Protein AF-A0A966TVP0-F1 (afdb_monomer)

Nearest PDB structures (foldseek):
  2b34-assembly1_A  TM=9.434E-01  e=2.274E-01  Caenorhabditis elegans

Solvent-accessible surface area (backbone atoms only — not comparable to full-atom values): 3025 Å² total; per-residue (Å²): 134,60,69,72,62,52,52,56,50,51,53,52,40,43,75,72,72,46,83,91,72,54,75,67,55,56,56,51,59,75,51,73,46,86,80,36,93,55,36,68,64,56,52,64,76,77,107

Mean predicted aligned error: 3.51 Å

pLDDT: mean 95.22, std 6.0, range [63.69, 98.25]

Sequence (47 aa):
RTERNRDAAYDRLAAAGAELLTTEMVLFEWLRSAEHPQFKAVQALIK

Radius of gyration: 14.86 Å; Cα contacts (8 Å, |Δi|>4): 15; chains: 1; bounding box: 29×23×32 Å

Foldseek 3Di:
DDPVVVVVVVVVCVVVVDDDDDPVRVLCVVQVDCPRPCNVVSVVVVD

Secondary structure (DSSP, 8-state):
--HHHHHHHHHHHHHTT-----HHHHHHHHH-STTSTTHHHHHTT--

Structure (mmCIF, N/CA/C/O backbone):
data_AF-A0A966TVP0-F1
#
_entry.id   AF-A0A966TVP0-F1
#
loop_
_atom_site.group_PDB
_atom_site.id
_atom_site.type_symbol
_atom_site.label_atom_id
_atom_site.label_alt_id
_atom_site.label_comp_id
_atom_site.label_asym_id
_atom_site.label_entity_id
_atom_site.label_seq_id
_atom_site.pdbx_PDB_ins_code
_atom_site.Cartn_x
_atom_site.Cartn_y
_atom_site.Cartn_z
_atom_site.occupancy
_atom_site.B_iso_or_equiv
_atom_site.auth_seq_id
_atom_site.auth_comp_id
_atom_site.auth_asym_id
_atom_site.auth_atom_id
_atom_site.pdbx_PDB_model_num
ATOM 1 N N . ARG A 1 1 ? 11.111 -15.774 -14.029 1.00 63.69 1 ARG A N 1
ATOM 2 C CA . ARG A 1 1 ? 11.483 -14.497 -14.696 1.00 63.69 1 ARG A CA 1
ATOM 3 C C . ARG A 1 1 ? 12.486 -13.802 -13.781 1.00 63.69 1 ARG A C 1
ATOM 5 O O . ARG A 1 1 ? 12.258 -13.832 -12.583 1.00 63.69 1 ARG A O 1
ATOM 12 N N . THR A 1 2 ? 13.614 -13.321 -14.303 1.00 87.88 2 THR A N 1
ATOM 13 C CA . THR A 1 2 ? 14.744 -12.799 -13.507 1.00 87.88 2 THR A CA 1
ATOM 14 C C . THR A 1 2 ? 14.417 -11.449 -12.865 1.00 87.88 2 THR A C 1
ATOM 16 O O . THR A 1 2 ? 13.556 -10.725 -13.363 1.00 87.88 2 THR A O 1
ATOM 19 N N . GLU A 1 3 ? 15.121 -11.100 -11.789 1.00 91.06 3 GLU A N 1
ATOM 20 C CA . GLU A 1 3 ? 14.943 -9.832 -11.058 1.00 91.06 3 GLU A CA 1
ATOM 21 C C . GLU A 1 3 ? 15.109 -8.611 -11.967 1.00 91.06 3 GLU A C 1
ATOM 23 O O . GLU A 1 3 ? 14.259 -7.731 -11.988 1.00 91.06 3 GLU A O 1
ATOM 28 N N . ARG A 1 4 ? 16.095 -8.655 -12.869 1.00 92.12 4 ARG A N 1
ATOM 29 C CA . ARG A 1 4 ? 16.347 -7.603 -13.863 1.00 92.12 4 ARG A CA 1
ATOM 30 C C . ARG A 1 4 ? 15.154 -7.303 -14.780 1.00 92.12 4 ARG A C 1
ATOM 32 O O . ARG A 1 4 ? 14.962 -6.160 -15.180 1.00 92.12 4 ARG A O 1
ATOM 39 N N . ASN A 1 5 ? 14.345 -8.311 -15.119 1.00 96.06 5 ASN A N 1
ATOM 40 C CA . ASN A 1 5 ? 13.144 -8.095 -15.934 1.00 96.06 5 ASN A CA 1
ATOM 41 C C . ASN A 1 5 ? 12.014 -7.435 -15.128 1.00 96.06 5 ASN A C 1
ATOM 43 O O . ASN A 1 5 ? 11.178 -6.752 -15.714 1.00 96.06 5 ASN A O 1
ATOM 47 N N . ARG A 1 6 ? 11.962 -7.667 -13.811 1.00 94.81 6 ARG A N 1
ATOM 48 C 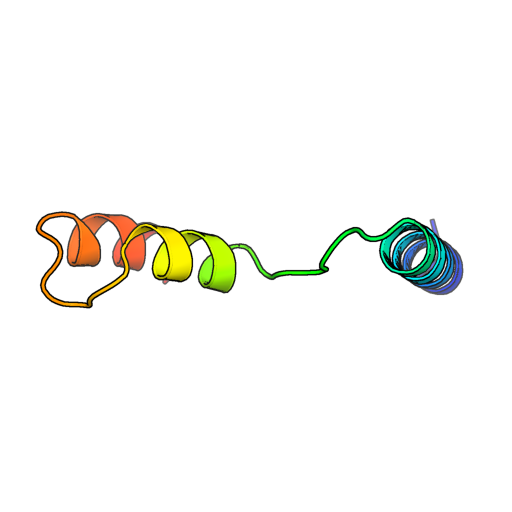CA . ARG A 1 6 ? 10.991 -7.039 -12.906 1.00 94.81 6 ARG A CA 1
ATOM 49 C C . ARG A 1 6 ? 11.337 -5.566 -12.702 1.00 94.81 6 ARG A C 1
ATOM 51 O O . ARG A 1 6 ? 10.457 -4.729 -12.859 1.00 94.81 6 ARG A O 1
ATOM 58 N N . ASP A 1 7 ? 12.604 -5.262 -12.455 1.00 95.69 7 ASP A N 1
ATOM 59 C CA . ASP A 1 7 ? 13.052 -3.889 -12.204 1.00 95.69 7 ASP A CA 1
ATOM 60 C C . ASP A 1 7 ? 12.823 -2.999 -13.438 1.00 95.69 7 ASP A C 1
ATOM 62 O O . ASP A 1 7 ? 12.201 -1.947 -13.339 1.00 95.69 7 ASP A O 1
ATOM 66 N N . ALA A 1 8 ? 13.150 -3.496 -14.638 1.00 96.69 8 ALA A N 1
ATOM 67 C CA . ALA A 1 8 ? 12.864 -2.780 -15.884 1.00 96.69 8 ALA A CA 1
ATOM 68 C C . ALA A 1 8 ? 11.357 -2.530 -16.121 1.00 96.69 8 ALA A C 1
ATOM 70 O O . ALA A 1 8 ? 10.974 -1.550 -16.766 1.00 96.69 8 ALA A O 1
ATOM 71 N N . ALA A 1 9 ? 10.481 -3.414 -15.629 1.00 96.69 9 ALA A N 1
ATOM 72 C CA . ALA A 1 9 ? 9.036 -3.211 -15.715 1.00 96.69 9 ALA A CA 1
ATOM 73 C C . ALA A 1 9 ? 8.561 -2.119 -14.746 1.00 96.69 9 ALA A C 1
ATOM 75 O O . ALA A 1 9 ? 7.713 -1.309 -15.119 1.00 96.69 9 ALA A O 1
ATOM 76 N N . TYR A 1 10 ? 9.129 -2.071 -13.540 1.00 96.62 10 TYR A N 1
ATOM 77 C CA . TYR A 1 10 ? 8.870 -1.011 -12.570 1.00 96.62 10 TYR A CA 1
ATOM 78 C C . TYR A 1 10 ? 9.328 0.358 -13.076 1.00 96.62 10 TYR A C 1
ATOM 80 O O . TYR A 1 10 ? 8.539 1.301 -13.024 1.00 96.62 10 TYR A O 1
ATOM 88 N N . ASP A 1 11 ? 10.512 0.447 -13.684 1.00 97.00 11 ASP A N 1
ATOM 89 C CA . ASP A 1 11 ? 10.999 1.689 -14.299 1.00 97.00 11 ASP A CA 1
ATOM 90 C C . ASP A 1 11 ? 10.048 2.196 -15.391 1.00 97.00 11 ASP A C 1
ATOM 92 O O . ASP A 1 11 ? 9.725 3.383 -15.463 1.00 97.00 11 ASP A O 1
ATOM 96 N N . ARG A 1 12 ? 9.544 1.286 -16.235 1.00 97.81 12 ARG A N 1
ATOM 97 C CA . ARG A 1 12 ? 8.583 1.637 -17.288 1.00 97.81 12 ARG A CA 1
ATOM 98 C C . ARG A 1 12 ? 7.255 2.135 -16.714 1.00 97.81 12 ARG A C 1
ATOM 100 O O . ARG A 1 12 ? 6.674 3.058 -17.279 1.00 97.81 12 ARG A O 1
ATOM 107 N N . LEU A 1 13 ? 6.759 1.517 -15.642 1.00 97.81 13 LEU A N 1
ATOM 108 C CA . LEU A 1 13 ? 5.528 1.943 -14.971 1.00 97.81 13 LEU A CA 1
ATOM 109 C C . LEU A 1 13 ? 5.696 3.334 -14.351 1.00 97.81 13 LEU A C 1
ATOM 111 O O . LEU A 1 13 ? 4.848 4.197 -14.576 1.00 97.81 13 LEU A O 1
ATOM 115 N N . ALA A 1 14 ? 6.817 3.578 -13.670 1.00 97.19 14 ALA A N 1
ATOM 116 C CA . ALA A 1 14 ? 7.141 4.885 -13.108 1.00 97.19 14 ALA A CA 1
ATOM 117 C C . ALA A 1 14 ? 7.241 5.966 -14.198 1.00 97.19 14 ALA A C 1
ATOM 119 O O . ALA A 1 14 ? 6.642 7.032 -14.073 1.00 97.19 14 ALA A O 1
ATOM 120 N N . ALA A 1 15 ? 7.908 5.671 -15.321 1.00 97.19 15 ALA A N 1
ATOM 121 C CA . ALA A 1 15 ? 7.991 6.584 -16.465 1.00 97.19 15 ALA A CA 1
ATOM 122 C C . ALA A 1 15 ? 6.626 6.877 -17.121 1.00 97.19 15 ALA A C 1
ATOM 124 O O . ALA A 1 15 ? 6.457 7.917 -17.753 1.00 97.19 15 ALA A O 1
ATOM 125 N N . ALA A 1 16 ? 5.651 5.977 -16.969 1.00 98.25 16 ALA A N 1
ATOM 126 C CA . ALA A 1 16 ? 4.271 6.177 -17.408 1.00 98.25 16 ALA A CA 1
ATOM 127 C C . ALA A 1 16 ? 3.402 6.927 -16.376 1.00 98.25 16 ALA A C 1
ATOM 129 O O . ALA A 1 16 ? 2.216 7.133 -16.627 1.00 98.25 16 ALA A O 1
ATOM 130 N N . GLY A 1 17 ? 3.975 7.336 -15.238 1.00 97.75 17 GLY A N 1
ATOM 131 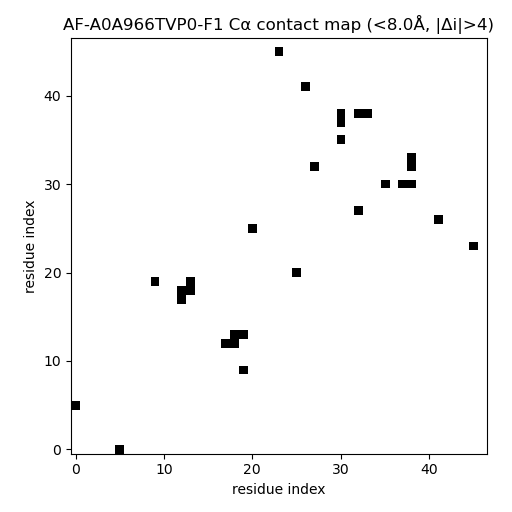C CA . GLY A 1 17 ? 3.291 8.087 -14.184 1.00 97.75 17 GLY A CA 1
ATOM 132 C C . GLY A 1 17 ? 2.630 7.226 -13.107 1.00 97.75 17 GLY A C 1
ATOM 133 O O . GLY A 1 17 ? 1.860 7.755 -12.312 1.00 97.75 17 GLY A O 1
ATOM 134 N N . ALA A 1 18 ? 2.894 5.917 -13.067 1.00 97.69 18 ALA A N 1
ATOM 135 C CA . ALA A 1 18 ? 2.418 5.076 -11.973 1.00 97.69 18 ALA A CA 1
ATOM 136 C C . ALA A 1 18 ? 3.327 5.219 -10.746 1.00 97.69 18 ALA A C 1
ATOM 138 O O . ALA A 1 18 ? 4.547 5.090 -10.849 1.00 97.69 18 ALA A O 1
ATOM 139 N N . GLU A 1 19 ? 2.734 5.417 -9.573 1.00 96.19 19 GLU A N 1
ATOM 140 C CA . GLU A 1 19 ? 3.472 5.396 -8.314 1.00 96.19 19 GLU A CA 1
ATOM 141 C C . GLU A 1 19 ? 3.646 3.956 -7.823 1.00 96.19 19 GLU A C 1
ATOM 143 O O . GLU A 1 19 ? 2.700 3.164 -7.793 1.00 96.19 19 GLU A O 1
ATOM 148 N N . LEU A 1 20 ? 4.877 3.599 -7.451 1.00 95.06 20 LEU A N 1
ATOM 149 C CA . LEU A 1 20 ? 5.185 2.293 -6.879 1.00 95.06 20 LEU A CA 1
ATOM 150 C C . LEU A 1 20 ? 5.072 2.378 -5.365 1.00 95.06 20 LEU A C 1
ATOM 152 O O . LEU A 1 20 ? 5.894 2.998 -4.694 1.00 95.06 20 LEU A O 1
ATOM 156 N N . LEU A 1 21 ? 4.039 1.731 -4.849 1.00 96.12 21 LEU A N 1
ATOM 157 C CA . LEU A 1 21 ? 3.667 1.747 -3.444 1.00 96.12 21 LEU A CA 1
ATOM 158 C C . LEU A 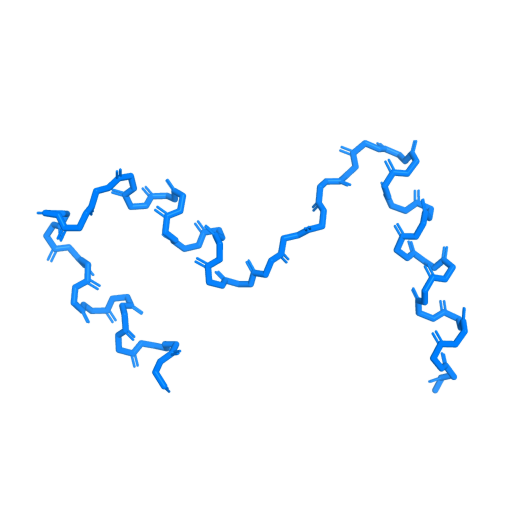1 21 ? 3.698 0.315 -2.912 1.00 96.12 21 LEU A C 1
ATOM 160 O O . LEU A 1 21 ? 3.474 -0.645 -3.657 1.00 96.12 21 LEU A O 1
ATOM 164 N N . THR A 1 22 ? 3.925 0.156 -1.612 1.00 95.62 22 THR A N 1
ATOM 165 C CA . THR A 1 22 ? 3.656 -1.124 -0.950 1.00 95.62 22 THR A CA 1
ATOM 166 C C . THR A 1 22 ? 2.169 -1.246 -0.625 1.00 95.62 22 THR A C 1
ATOM 168 O O . THR A 1 22 ? 1.444 -0.253 -0.538 1.00 95.62 22 THR A O 1
ATOM 171 N N . THR A 1 23 ? 1.710 -2.474 -0.385 1.00 96.12 23 THR A N 1
ATOM 172 C CA . THR A 1 23 ? 0.344 -2.719 0.093 1.00 96.12 23 THR A CA 1
ATOM 173 C C . THR A 1 23 ? 0.052 -1.950 1.385 1.00 96.12 23 THR A C 1
ATOM 175 O O . THR A 1 23 ? -1.014 -1.361 1.516 1.00 96.12 23 THR A O 1
ATOM 178 N N . GLU A 1 24 ? 1.004 -1.90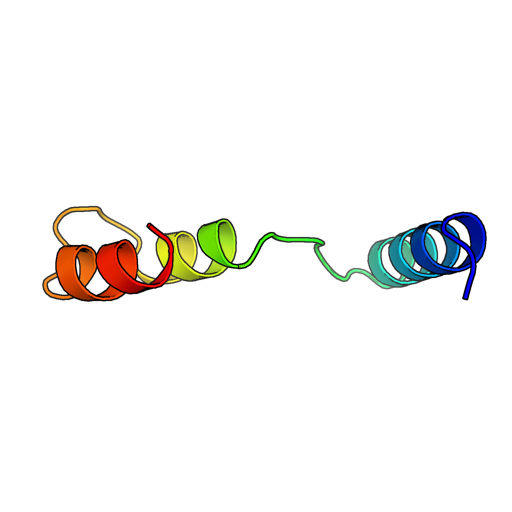4 2.322 1.00 97.00 24 GLU A N 1
ATOM 179 C CA . GLU A 1 24 ? 0.862 -1.170 3.586 1.00 97.00 24 GLU A CA 1
ATOM 180 C C . GLU A 1 24 ? 0.674 0.339 3.372 1.00 97.00 24 GLU A C 1
ATOM 182 O O . GLU A 1 24 ? -0.206 0.934 3.995 1.00 97.00 24 GLU A O 1
ATOM 187 N N . MET A 1 25 ? 1.439 0.947 2.457 1.00 96.81 25 MET A N 1
ATOM 188 C CA . MET A 1 25 ? 1.331 2.380 2.160 1.00 96.81 25 MET A CA 1
ATOM 189 C C . MET A 1 25 ? -0.071 2.751 1.672 1.00 96.81 25 MET A C 1
ATOM 191 O O . MET A 1 25 ? -0.682 3.653 2.237 1.00 96.81 25 MET A O 1
ATOM 195 N N . VAL A 1 26 ? -0.611 2.019 0.690 1.00 97.19 26 VAL A N 1
ATOM 196 C CA . VAL A 1 26 ? -1.958 2.282 0.143 1.00 97.19 26 VAL A CA 1
ATOM 197 C C . VAL A 1 26 ? -3.034 2.106 1.213 1.00 97.19 26 VAL A C 1
ATOM 199 O O . VAL A 1 26 ? -3.952 2.920 1.323 1.00 97.19 26 VAL A O 1
ATOM 202 N N . LEU A 1 27 ? 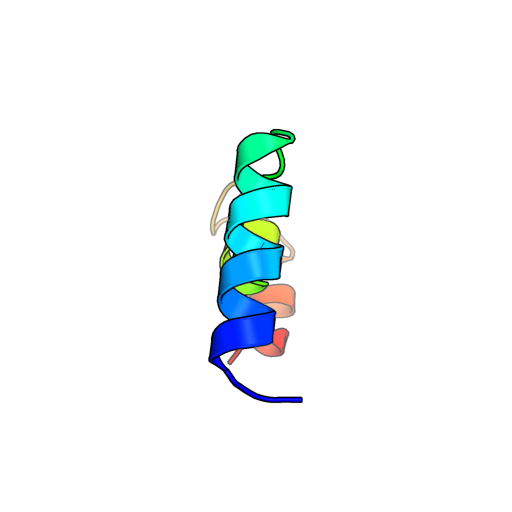-2.919 1.057 2.034 1.00 97.31 27 LEU A N 1
ATOM 203 C CA . LEU A 1 27 ? -3.878 0.798 3.106 1.00 97.31 27 LEU A CA 1
ATOM 204 C C . LEU A 1 27 ? -3.916 1.943 4.126 1.00 97.31 27 LEU A C 1
ATOM 206 O O . LEU A 1 27 ? -5.001 2.372 4.523 1.00 97.31 27 LEU A O 1
ATOM 210 N N . PHE A 1 28 ? -2.760 2.458 4.546 1.00 96.31 28 PHE A N 1
ATOM 211 C CA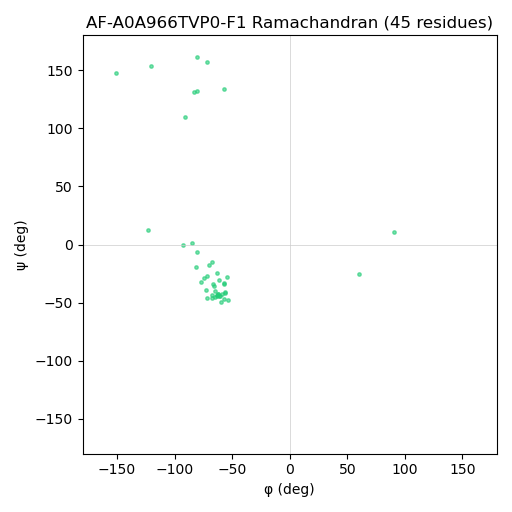 . PHE A 1 28 ? -2.709 3.567 5.501 1.00 96.31 28 PHE A CA 1
ATOM 212 C C . PHE A 1 28 ? -3.028 4.925 4.877 1.00 96.31 28 PHE A C 1
ATOM 214 O O . PHE A 1 28 ? -3.666 5.746 5.540 1.00 96.31 28 PHE A O 1
ATOM 221 N N . GLU A 1 29 ? -2.686 5.144 3.609 1.00 97.31 29 GLU A N 1
ATOM 222 C CA . GLU A 1 29 ? -3.100 6.333 2.861 1.00 97.31 29 GLU A CA 1
ATOM 223 C C . GLU A 1 29 ? -4.630 6.466 2.842 1.00 97.31 29 GLU A C 1
ATOM 225 O O . GLU A 1 29 ? -5.175 7.526 3.160 1.00 97.31 29 GLU A O 1
ATOM 230 N N . TRP A 1 30 ? -5.343 5.374 2.554 1.00 97.38 30 TRP A N 1
ATOM 231 C CA . TRP A 1 30 ? -6.807 5.376 2.528 1.00 97.38 30 TRP A CA 1
ATOM 232 C C . TRP A 1 30 ? -7.435 5.599 3.904 1.00 97.38 30 TRP A C 1
ATOM 234 O O . TRP A 1 30 ? -8.471 6.258 4.000 1.00 97.38 30 TRP A O 1
ATOM 244 N N . LEU A 1 31 ? -6.810 5.095 4.971 1.00 98.00 31 LEU A N 1
ATOM 245 C CA . LEU A 1 31 ? -7.294 5.293 6.340 1.00 98.00 31 LEU A CA 1
ATOM 246 C 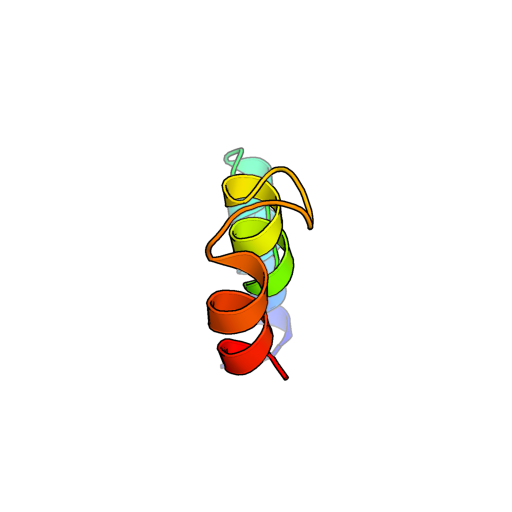C . LEU A 1 31 ? -7.090 6.725 6.846 1.00 98.00 31 LEU A C 1
ATOM 248 O O . LEU A 1 31 ? -7.860 7.168 7.701 1.00 98.00 31 LEU A O 1
ATOM 252 N N . ARG A 1 32 ? -6.088 7.450 6.324 1.00 97.69 32 ARG A N 1
ATOM 253 C CA . ARG A 1 32 ? -5.718 8.851 6.634 1.00 97.69 32 ARG A CA 1
ATOM 254 C C . ARG A 1 32 ? -5.325 9.160 8.085 1.00 97.69 32 ARG A C 1
ATOM 256 O O . ARG A 1 32 ? -4.614 10.132 8.316 1.00 97.69 32 ARG A O 1
ATOM 263 N N . SER A 1 33 ? -5.787 8.386 9.063 1.00 97.19 33 SER A N 1
ATOM 264 C CA . SER A 1 33 ? -5.498 8.552 10.488 1.00 97.19 33 SER A CA 1
ATOM 265 C C . SER A 1 33 ? -5.536 7.208 11.215 1.00 97.19 33 SER A C 1
ATOM 267 O O . SER A 1 33 ? -6.345 6.331 10.903 1.00 97.19 33 SER A O 1
ATOM 269 N N . ALA A 1 34 ? -4.703 7.068 12.249 1.00 96.44 34 ALA A N 1
ATOM 270 C CA . ALA A 1 34 ? -4.737 5.924 13.160 1.00 96.44 34 ALA A CA 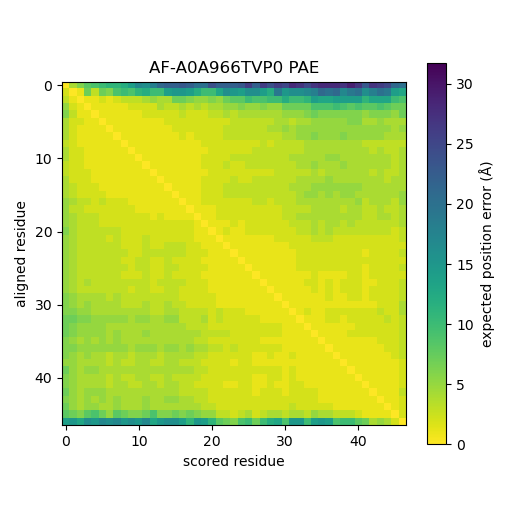1
ATOM 271 C C . ALA A 1 34 ? -6.007 5.881 14.035 1.00 96.44 34 ALA A C 1
ATOM 273 O O . ALA A 1 34 ? -6.316 4.847 14.626 1.00 96.44 34 ALA A O 1
ATOM 274 N N . GLU A 1 35 ? -6.753 6.986 14.098 1.00 97.88 35 GLU A N 1
ATOM 275 C CA . GLU A 1 35 ? -8.051 7.081 14.778 1.00 97.88 35 GLU A CA 1
ATOM 276 C C . GLU A 1 35 ? -9.205 6.519 13.935 1.00 97.88 35 GLU A C 1
ATOM 278 O O . GLU A 1 35 ? -10.331 6.414 14.423 1.00 97.88 35 GLU A O 1
ATOM 283 N N . HIS A 1 36 ? -8.956 6.149 12.672 1.00 97.94 36 HIS A N 1
ATOM 284 C CA . HIS A 1 36 ? -9.992 5.600 11.806 1.00 97.94 36 HIS A CA 1
ATOM 285 C C . HIS A 1 36 ? -10.620 4.348 12.454 1.00 97.94 36 HIS A C 1
ATOM 287 O O . HIS A 1 36 ? -9.879 3.454 12.876 1.00 97.94 36 HIS A O 1
ATOM 293 N N . PRO A 1 37 ? -11.962 4.202 12.487 1.00 98.19 37 PRO A N 1
ATOM 294 C CA . PRO A 1 37 ? -12.626 3.085 13.172 1.00 98.19 37 PRO A CA 1
ATOM 295 C C . PRO A 1 37 ? -12.151 1.695 12.723 1.00 98.19 37 PRO A C 1
ATOM 297 O O . PRO A 1 37 ? -12.185 0.734 13.487 1.00 98.19 37 PRO A O 1
ATOM 300 N N . GLN A 1 38 ? -11.683 1.588 11.477 1.00 97.69 38 GLN A N 1
ATOM 301 C CA . GLN A 1 38 ? -11.182 0.341 10.890 1.00 97.69 38 GLN A CA 1
ATOM 302 C C . GLN A 1 38 ? -9.667 0.130 11.043 1.00 97.69 38 GLN A C 1
ATOM 304 O O . GLN A 1 38 ? -9.166 -0.905 10.606 1.00 97.69 38 GLN A O 1
ATOM 309 N N . PHE A 1 39 ? -8.925 1.056 11.660 1.00 97.75 39 PHE A N 1
ATOM 310 C CA . PHE A 1 39 ? -7.460 1.005 11.718 1.00 97.75 39 PHE A CA 1
ATOM 311 C C . PHE A 1 39 ? -6.940 -0.327 12.274 1.00 97.75 39 PHE A C 1
ATOM 313 O O . PHE A 1 39 ? -6.085 -0.965 11.666 1.00 97.75 39 PHE A O 1
ATOM 320 N N . LYS A 1 40 ? -7.501 -0.801 13.394 1.00 97.38 40 LYS A N 1
ATOM 321 C CA . LYS A 1 40 ? -7.086 -2.074 14.008 1.00 97.38 40 LYS A CA 1
ATOM 322 C C . LYS A 1 40 ? -7.401 -3.294 13.146 1.00 97.38 40 LYS A C 1
ATOM 324 O O . LYS A 1 40 ? -6.608 -4.230 13.134 1.00 97.38 40 LYS A O 1
ATOM 329 N N . ALA A 1 41 ? -8.523 -3.274 12.430 1.00 97.69 41 ALA A N 1
ATOM 330 C CA . ALA A 1 41 ? -8.898 -4.362 11.536 1.00 97.69 41 ALA A CA 1
ATOM 331 C C . ALA A 1 41 ? -7.940 -4.444 10.339 1.00 97.69 41 ALA A C 1
ATOM 333 O O . ALA A 1 41 ? -7.431 -5.519 10.044 1.00 97.69 41 ALA A O 1
ATOM 334 N N . VAL A 1 42 ? -7.632 -3.308 9.705 1.00 96.81 42 VAL A N 1
ATOM 335 C CA . VAL A 1 42 ? -6.695 -3.245 8.570 1.00 96.81 42 VAL A CA 1
ATOM 336 C C . VAL A 1 42 ? -5.266 -3.573 9.004 1.00 96.81 42 VAL A C 1
ATOM 338 O O . VAL A 1 42 ? -4.606 -4.373 8.349 1.00 96.81 42 VAL A O 1
ATOM 341 N N . GLN A 1 43 ? -4.803 -3.039 10.140 1.00 96.56 43 GLN A N 1
ATOM 342 C CA . GLN A 1 43 ? -3.479 -3.350 10.693 1.00 96.56 43 GLN A CA 1
ATOM 343 C C . GLN A 1 43 ? -3.288 -4.858 10.936 1.00 96.56 43 GLN A C 1
ATOM 345 O O . GLN A 1 43 ? -2.180 -5.365 10.796 1.00 96.56 43 GLN A O 1
ATOM 350 N N . ALA A 1 44 ? -4.348 -5.587 11.294 1.00 96.56 44 ALA A N 1
ATOM 351 C CA . ALA A 1 44 ? -4.274 -7.030 11.515 1.00 96.56 44 ALA A CA 1
ATOM 352 C C . ALA A 1 44 ? -4.068 -7.846 10.223 1.00 96.56 44 ALA A C 1
ATOM 354 O O . ALA A 1 44 ? -3.660 -8.999 10.315 1.00 96.56 44 ALA A O 1
ATOM 355 N N . LEU A 1 45 ? -4.325 -7.271 9.040 1.00 95.25 45 LEU A N 1
ATOM 356 C CA . LEU A 1 45 ? -4.144 -7.943 7.744 1.00 95.25 45 LEU A CA 1
ATOM 357 C C . LEU A 1 45 ? -2.695 -7.922 7.243 1.00 95.25 45 LEU A C 1
ATOM 359 O O . LEU A 1 45 ? -2.3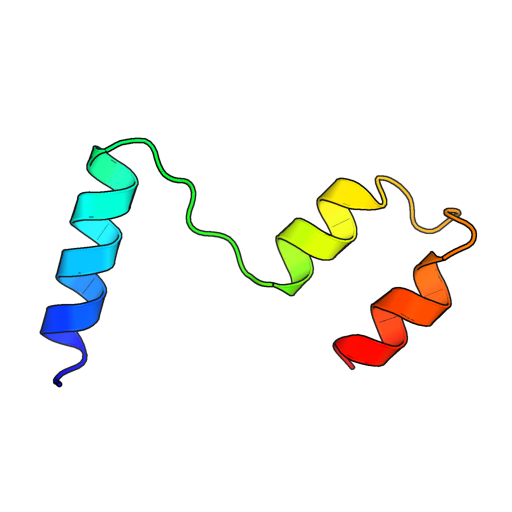50 -8.691 6.351 1.00 95.25 45 LEU A O 1
ATOM 363 N N . ILE A 1 46 ? -1.879 -7.016 7.778 1.00 91.94 46 ILE A N 1
ATOM 364 C CA . ILE A 1 46 ? -0.505 -6.748 7.327 1.00 91.94 46 ILE A CA 1
ATOM 365 C C . ILE A 1 46 ? 0.529 -6.917 8.449 1.00 91.94 46 ILE A C 1
ATOM 367 O O . ILE A 1 46 ? 1.669 -6.484 8.307 1.00 91.94 46 ILE A O 1
ATOM 371 N N . LYS A 1 47 ? 0.110 -7.510 9.571 1.00 73.94 47 LYS A N 1
ATOM 372 C CA . LYS A 1 47 ? 0.983 -7.897 10.681 1.00 73.94 47 LYS A CA 1
ATOM 373 C C . LYS A 1 47 ? 1.736 -9.189 10.398 1.00 73.94 47 LYS A C 1
ATOM 375 O O . LYS A 1 47 ? 1.152 -10.072 9.734 1.00 73.94 47 LYS A O 1
#